Protein AF-A0A4Y2PS42-F1 (afdb_monomer_lite)

Organism: Araneus ventricosus (NCBI:txid182803)

Foldseek 3Di:
DPPVVVVVVVVVVVVVVVVVVVVVVPPPVVVVPPPVPPCVVVPDDPVRVVVVVVVVVVQVVLVHPVSDDDDPVNVVCVVCVVVVVVVVVVVVVVVVVVVVVVVVVVVVVD

Radius of gyration: 28.99 Å; chains: 1; bounding box: 48×62×71 Å

Structure (mmCIF, N/CA/C/O backbone):
data_AF-A0A4Y2PS42-F1
#
_entry.id   AF-A0A4Y2PS42-F1
#
loop_
_atom_site.group_PDB
_atom_site.id
_atom_site.type_symbol
_atom_site.label_atom_id
_atom_site.label_alt_id
_atom_site.label_comp_id
_atom_site.label_asym_id
_atom_site.label_entity_id
_atom_site.label_seq_id
_atom_site.pdbx_PDB_ins_code
_atom_site.Cartn_x
_atom_site.Cartn_y
_atom_site.Cartn_z
_atom_site.occupancy
_atom_site.B_iso_or_equiv
_atom_site.auth_seq_id
_atom_site.auth_comp_id
_atom_site.auth_asym_id
_atom_site.auth_atom_id
_atom_site.pdbx_PDB_model_num
ATOM 1 N N . MET A 1 1 ? -23.119 49.284 -53.444 1.00 50.03 1 MET A N 1
ATOM 2 C CA . MET A 1 1 ? -23.918 48.146 -52.937 1.00 50.03 1 MET A CA 1
ATOM 3 C C . MET A 1 1 ? -23.064 47.046 -52.270 1.00 50.03 1 MET A C 1
ATOM 5 O O . MET A 1 1 ? -23.568 45.949 -52.091 1.00 50.03 1 MET A O 1
ATOM 9 N N . ASP A 1 2 ? -21.837 47.314 -51.787 1.00 57.06 2 ASP A N 1
ATOM 10 C CA . ASP A 1 2 ? -20.934 46.225 -51.330 1.00 57.06 2 ASP A CA 1
ATOM 11 C C . ASP A 1 2 ? -20.705 46.105 -49.815 1.00 57.06 2 ASP A C 1
ATOM 13 O O . ASP A 1 2 ? -20.293 45.050 -49.332 1.00 57.06 2 ASP A O 1
ATOM 17 N N . TYR A 1 3 ? -20.988 47.144 -49.022 1.00 53.62 3 TYR A N 1
ATOM 18 C CA . TYR A 1 3 ? -20.707 47.107 -47.577 1.00 53.62 3 TYR A CA 1
ATOM 19 C C . TYR A 1 3 ? -21.620 46.142 -46.805 1.00 53.62 3 TYR A C 1
ATOM 21 O O . TYR A 1 3 ? -21.162 45.445 -45.901 1.00 53.62 3 TYR A O 1
ATOM 29 N N . CYS A 1 4 ? -22.896 46.047 -47.189 1.00 52.28 4 CYS A N 1
ATOM 30 C CA . CYS A 1 4 ? -23.860 45.162 -46.531 1.00 52.28 4 CYS A CA 1
ATOM 31 C C . CYS A 1 4 ? -23.549 43.673 -46.786 1.00 52.28 4 CYS A C 1
ATOM 33 O O . CYS A 1 4 ? -23.742 42.837 -45.904 1.00 52.28 4 CYS A O 1
ATOM 35 N N . GLN A 1 5 ? -22.999 43.337 -47.962 1.00 57.78 5 GLN A N 1
ATOM 36 C CA . GLN A 1 5 ? -22.614 41.960 -48.280 1.00 57.78 5 GLN A CA 1
ATOM 37 C C . GLN A 1 5 ? -21.332 41.515 -47.565 1.00 57.78 5 GLN A C 1
ATOM 39 O O . GLN A 1 5 ? -21.239 40.350 -47.182 1.00 57.78 5 GLN A O 1
ATOM 44 N N . ARG A 1 6 ? -20.364 42.419 -47.338 1.00 58.50 6 ARG A N 1
ATOM 45 C CA . ARG A 1 6 ? -19.165 42.103 -46.539 1.00 58.50 6 ARG A CA 1
ATOM 46 C C . ARG A 1 6 ? -19.505 41.817 -45.080 1.00 58.50 6 ARG A C 1
ATOM 48 O O . ARG A 1 6 ? -19.092 40.780 -44.573 1.00 58.50 6 ARG A O 1
ATOM 55 N N . LYS A 1 7 ? -20.351 42.649 -44.463 1.00 60.94 7 LYS A N 1
ATOM 56 C CA . LYS A 1 7 ? -20.778 42.459 -43.068 1.00 60.94 7 LYS A CA 1
ATOM 57 C C . LYS A 1 7 ? -21.500 41.119 -42.865 1.00 60.94 7 LYS A C 1
ATOM 59 O O . LYS A 1 7 ? -21.147 40.360 -41.974 1.00 60.94 7 LYS A O 1
ATOM 64 N N . LYS A 1 8 ? -22.399 40.746 -43.789 1.00 65.25 8 LYS A N 1
ATOM 65 C CA . LYS A 1 8 ? -23.046 39.418 -43.788 1.00 65.25 8 LYS A CA 1
ATOM 66 C C . LYS A 1 8 ? -22.053 38.252 -43.872 1.00 65.25 8 LYS A C 1
ATOM 68 O O . LYS A 1 8 ? -22.283 37.220 -43.250 1.00 65.25 8 LYS A O 1
ATOM 73 N N . LYS A 1 9 ? -20.971 38.385 -44.649 1.00 68.12 9 LYS A N 1
ATOM 74 C CA . LYS A 1 9 ? -19.928 37.347 -44.757 1.00 68.12 9 LYS A CA 1
ATOM 75 C C . LYS A 1 9 ? -19.078 37.260 -43.487 1.00 68.12 9 LYS A C 1
ATOM 77 O O . LYS A 1 9 ? -18.709 36.160 -43.088 1.00 68.12 9 LYS A O 1
ATOM 82 N N . GLU A 1 10 ? -18.796 38.390 -42.848 1.00 76.69 10 GLU A N 1
ATOM 83 C CA . GLU A 1 10 ? -18.068 38.461 -41.575 1.00 76.69 10 GLU A CA 1
ATOM 84 C C . GLU A 1 10 ? -18.871 37.834 -40.427 1.00 76.69 10 GLU A C 1
ATOM 86 O O . GLU A 1 10 ? -18.324 37.029 -39.671 1.00 76.69 10 GLU A O 1
ATOM 91 N N . ASP A 1 11 ? -20.174 38.114 -40.358 1.00 80.00 11 ASP A N 1
ATOM 92 C CA . ASP A 1 11 ? -21.085 37.523 -39.371 1.00 80.00 11 ASP A CA 1
ATOM 93 C C . ASP A 1 11 ? -21.190 36.001 -39.564 1.00 80.00 11 ASP A C 1
ATOM 95 O O . ASP A 1 11 ? -21.075 35.225 -38.613 1.00 80.00 11 ASP A O 1
ATOM 99 N N . LEU A 1 12 ? -21.313 35.547 -40.817 1.00 82.12 12 LEU A N 1
ATOM 100 C CA . LEU A 1 12 ? -21.327 34.119 -41.142 1.00 82.12 12 LEU A CA 1
ATOM 101 C C . LEU A 1 12 ? -20.007 33.437 -40.746 1.00 82.12 12 LEU A C 1
ATOM 103 O O . LEU A 1 12 ? -20.003 32.322 -40.227 1.00 82.12 12 LEU A O 1
ATOM 107 N N . TRP A 1 13 ? -18.878 34.121 -40.935 1.00 84.25 13 TRP A N 1
ATOM 108 C CA . TRP A 1 13 ? -17.560 33.619 -40.554 1.00 84.25 13 TRP A CA 1
ATOM 109 C C . TRP A 1 13 ? -17.381 33.509 -39.034 1.00 84.25 13 TRP A C 1
ATOM 111 O O . TRP A 1 13 ? -16.727 32.578 -38.558 1.00 84.25 13 TRP A O 1
ATOM 121 N N . GLN A 1 14 ? -17.989 34.408 -38.255 1.00 82.88 14 GLN A N 1
ATOM 122 C CA . GLN A 1 14 ? -18.019 34.292 -36.794 1.00 82.88 14 GLN A CA 1
ATOM 123 C C . GLN A 1 14 ? -18.816 33.067 -36.335 1.00 82.88 14 GLN A C 1
ATOM 125 O O . GLN A 1 14 ? -18.344 32.341 -35.460 1.00 82.88 14 GLN A O 1
ATOM 130 N N . VAL A 1 15 ? -19.964 32.784 -36.959 1.00 83.69 15 VAL A N 1
ATOM 131 C CA . VAL A 1 15 ? -20.766 31.585 -36.653 1.00 83.69 15 VAL A CA 1
ATOM 132 C C . VAL A 1 15 ? -19.986 30.307 -36.968 1.00 83.69 15 VAL A C 1
ATOM 134 O O . VAL A 1 15 ? -19.928 29.400 -36.140 1.00 83.69 15 VAL A O 1
ATOM 137 N N . VAL A 1 16 ? -19.311 30.253 -38.120 1.00 82.12 16 VAL A N 1
ATOM 138 C CA . VAL A 1 16 ? -18.474 29.106 -38.512 1.00 82.12 16 VAL A CA 1
ATOM 139 C C . VAL A 1 16 ? -17.333 28.882 -37.513 1.00 82.12 16 VAL A C 1
ATOM 141 O O . VAL A 1 16 ? -17.104 27.751 -37.081 1.00 82.12 16 VAL A O 1
ATOM 144 N N . LYS A 1 17 ? -16.654 29.952 -37.076 1.00 80.69 17 LYS A N 1
ATOM 145 C CA . LYS A 1 17 ? -15.645 29.868 -36.008 1.00 80.69 17 LYS A CA 1
ATOM 146 C C . LYS A 1 17 ? -16.243 29.327 -34.711 1.00 80.69 17 LYS A C 1
ATOM 148 O O . LYS A 1 17 ? -15.646 28.444 -34.104 1.00 80.69 17 LYS A O 1
ATOM 153 N N . LEU A 1 18 ? -17.421 29.806 -34.309 1.00 79.19 18 LEU A N 1
ATOM 154 C CA . LEU A 1 18 ? -18.091 29.353 -33.091 1.00 79.19 18 LEU A CA 1
ATOM 155 C C . LEU A 1 18 ? -18.439 27.854 -33.155 1.00 79.19 18 LEU A C 1
ATOM 157 O O . LEU A 1 18 ? -18.172 27.137 -32.194 1.00 79.19 18 LEU A O 1
ATOM 161 N N . CYS A 1 19 ? -18.931 27.357 -34.297 1.00 77.81 19 CYS A N 1
ATOM 162 C CA . CYS A 1 19 ? -19.202 25.931 -34.525 1.00 77.81 19 CYS A CA 1
ATOM 163 C C . CYS A 1 19 ? -17.943 25.052 -34.422 1.00 77.81 19 CYS A C 1
ATOM 165 O O . CYS A 1 19 ? -17.988 23.969 -33.828 1.00 77.81 19 CYS A O 1
ATOM 167 N N . PHE A 1 20 ? -16.809 25.513 -34.960 1.00 70.44 20 PHE A N 1
ATOM 168 C CA . PHE A 1 20 ? -15.547 24.774 -34.861 1.00 70.44 20 PHE A CA 1
ATOM 169 C C . PHE A 1 20 ? -14.987 24.761 -33.432 1.00 70.44 20 PHE A C 1
ATOM 171 O O . PHE A 1 20 ? -14.480 23.732 -32.987 1.00 70.44 20 PHE A O 1
ATOM 178 N N . ILE A 1 21 ? -15.133 25.855 -32.678 1.00 71.56 21 ILE A N 1
ATOM 179 C CA . ILE A 1 21 ? -14.685 25.926 -31.278 1.00 71.56 21 ILE A CA 1
ATOM 180 C C . ILE A 1 21 ? -15.578 25.057 -30.373 1.00 71.56 21 ILE A C 1
ATOM 182 O O . ILE A 1 21 ? -15.064 24.338 -29.515 1.00 71.56 21 ILE A O 1
ATOM 186 N N . PHE A 1 22 ? -16.898 25.045 -30.602 1.00 62.28 22 PHE A N 1
ATOM 187 C CA . PHE A 1 22 ? -17.836 24.192 -29.858 1.00 62.28 22 PHE A CA 1
ATOM 188 C C . PHE A 1 22 ? -17.536 22.697 -30.035 1.00 62.28 22 PHE A C 1
ATOM 190 O O . PHE A 1 22 ? -17.602 21.932 -29.073 1.00 62.28 22 PHE A O 1
ATOM 197 N N . SER A 1 23 ? -17.136 22.287 -31.242 1.00 61.53 23 SER A N 1
ATOM 198 C CA . SER A 1 23 ? -16.800 20.888 -31.544 1.00 61.53 23 SER A CA 1
ATOM 199 C C . SER A 1 23 ? -15.546 20.397 -30.801 1.00 61.53 23 SER A C 1
ATOM 201 O O . SER A 1 23 ? -15.432 19.211 -30.498 1.00 61.53 23 SER A O 1
ATOM 203 N N . HIS A 1 24 ? -14.627 21.300 -30.437 1.00 58.47 24 HIS A N 1
ATOM 204 C CA . HIS A 1 24 ? -13.440 20.969 -29.637 1.00 58.47 24 HIS A CA 1
ATOM 205 C C . HIS A 1 24 ? -13.681 21.008 -28.115 1.00 58.47 24 HIS A C 1
ATOM 207 O O . HIS A 1 24 ? -12.921 20.387 -27.367 1.00 58.47 24 HIS A O 1
ATOM 213 N N . GLY A 1 25 ? -14.737 21.687 -27.651 1.00 54.47 25 GLY A N 1
ATOM 214 C CA . GLY A 1 25 ? -15.032 21.891 -26.227 1.00 54.47 25 GLY A CA 1
ATOM 215 C C . GLY A 1 25 ? -15.512 20.644 -25.475 1.00 54.47 25 GLY A C 1
ATOM 216 O O . GLY A 1 25 ? -15.198 20.494 -24.298 1.00 54.47 25 GLY A O 1
ATOM 217 N N . ASN A 1 26 ? -16.192 19.708 -26.146 1.00 55.03 26 ASN A N 1
ATOM 218 C CA . ASN A 1 26 ? -16.726 18.500 -25.494 1.00 55.03 26 ASN A CA 1
ATOM 219 C C . ASN A 1 26 ? -15.768 17.296 -25.505 1.00 55.03 26 ASN A C 1
ATOM 221 O O . ASN A 1 26 ? -15.863 16.427 -24.646 1.00 55.03 26 ASN A O 1
ATOM 225 N N . ALA A 1 27 ? -14.786 17.245 -26.410 1.00 55.22 27 ALA A N 1
ATOM 226 C CA . ALA A 1 27 ? -13.899 16.080 -26.532 1.00 55.22 27 ALA A CA 1
ATOM 227 C C . ALA A 1 27 ? -12.764 16.031 -25.484 1.00 55.22 27 ALA A C 1
ATOM 229 O O . ALA A 1 27 ? -12.182 14.969 -25.241 1.00 55.22 27 ALA A O 1
ATOM 230 N N . SER A 1 28 ? -12.413 17.176 -24.885 1.00 50.84 28 SER A N 1
ATOM 231 C CA . SER A 1 28 ? -11.317 17.271 -23.907 1.00 50.84 28 SER A CA 1
ATOM 232 C C . SER A 1 28 ? -11.806 17.110 -22.463 1.00 50.84 28 SER A C 1
ATOM 234 O O . SER A 1 28 ? -11.162 16.440 -21.654 1.00 50.84 28 SER A O 1
ATOM 236 N N . VAL A 1 29 ? -12.984 17.655 -22.144 1.00 53.03 29 VAL A N 1
ATOM 237 C CA . VAL A 1 29 ? -13.519 17.655 -20.774 1.00 53.03 29 VAL A CA 1
ATOM 238 C C . VAL A 1 29 ? -13.997 16.252 -20.363 1.00 53.03 29 VAL A C 1
ATOM 240 O O . VAL A 1 29 ? -13.731 15.821 -19.241 1.00 53.03 29 VAL A O 1
ATOM 243 N N . GLU A 1 30 ? -14.561 15.458 -21.279 1.00 54.16 30 GLU A N 1
ATOM 244 C CA . GLU A 1 30 ? -14.959 14.071 -20.975 1.00 54.16 30 GLU A CA 1
ATOM 245 C C . GLU A 1 30 ? -13.771 13.115 -20.774 1.00 54.16 30 GLU A C 1
ATOM 247 O O . GLU A 1 30 ? -13.853 12.177 -19.976 1.00 54.16 30 GLU A O 1
ATOM 252 N N . ARG A 1 31 ? -12.620 13.375 -21.414 1.00 54.56 31 ARG A N 1
ATOM 253 C CA . ARG A 1 31 ? -11.393 12.593 -21.168 1.00 54.56 31 ARG A CA 1
ATOM 254 C C . ARG A 1 31 ? -10.810 12.828 -19.772 1.00 54.56 31 ARG A C 1
ATOM 256 O O . ARG A 1 31 ? -10.153 11.932 -19.249 1.00 54.56 31 ARG A O 1
ATOM 263 N N . GLY A 1 32 ? -11.038 14.003 -19.177 1.00 52.22 32 GLY A N 1
ATOM 264 C CA . GLY A 1 32 ? -10.529 14.367 -17.850 1.00 52.22 32 GLY A CA 1
ATOM 265 C C . GLY A 1 32 ? -11.427 13.942 -16.682 1.00 52.22 32 GLY A C 1
ATOM 266 O O . GLY A 1 32 ? -10.918 13.675 -15.595 1.00 52.22 32 GLY A O 1
ATOM 267 N N . PHE A 1 33 ? -12.745 13.839 -16.900 1.00 48.53 33 PHE A N 1
ATOM 268 C CA . PHE A 1 33 ? -13.714 13.458 -15.860 1.00 48.53 33 PHE A CA 1
ATOM 269 C C . PHE A 1 33 ? -14.120 11.985 -15.873 1.00 48.53 33 PHE A C 1
ATOM 271 O O . PHE A 1 33 ? -14.633 11.496 -14.864 1.00 48.53 33 PHE A O 1
ATOM 278 N N . SER A 1 34 ? -13.796 11.232 -16.928 1.00 53.56 34 SER A N 1
ATOM 279 C CA . SER A 1 34 ? -13.773 9.769 -16.854 1.00 53.56 34 SER A CA 1
ATOM 280 C C . SER A 1 34 ? -12.516 9.298 -16.111 1.00 53.56 34 SER A C 1
ATOM 282 O O . SER A 1 34 ? -11.688 8.532 -16.606 1.00 53.56 34 SER A O 1
ATOM 284 N N . VAL A 1 35 ? -12.373 9.740 -14.855 1.00 50.16 35 VAL A N 1
ATOM 285 C CA . VAL A 1 35 ? -11.755 8.885 -13.846 1.00 50.16 35 VAL A CA 1
ATOM 286 C C . VAL A 1 35 ? -12.634 7.658 -13.834 1.00 50.16 35 VAL A C 1
ATOM 288 O O . VAL A 1 35 ? -13.756 7.675 -13.333 1.00 50.16 35 VAL A O 1
ATOM 291 N N . ASN A 1 36 ? -12.132 6.629 -14.493 1.00 54.41 36 ASN A N 1
ATOM 292 C CA . ASN A 1 36 ? -12.816 5.386 -14.711 1.00 54.41 36 ASN A CA 1
ATOM 293 C C . ASN A 1 36 ? -13.107 4.728 -13.353 1.00 54.41 36 ASN A C 1
ATOM 295 O O . ASN A 1 36 ? -12.303 3.956 -12.823 1.00 54.41 36 ASN A O 1
ATOM 299 N N . LYS A 1 37 ? -14.237 5.108 -12.744 1.00 51.50 37 LYS A N 1
ATOM 300 C CA . LYS A 1 37 ? -14.682 4.638 -11.426 1.00 51.50 37 LYS A CA 1
ATOM 301 C C . LYS A 1 37 ? -14.862 3.117 -11.421 1.00 51.50 37 LYS A C 1
ATOM 303 O O . LYS A 1 37 ? -14.773 2.508 -10.360 1.00 51.50 37 LYS A O 1
ATOM 308 N N . THR A 1 38 ? -15.014 2.507 -12.594 1.00 50.66 38 THR A N 1
ATOM 309 C CA . THR A 1 38 ? -15.104 1.063 -12.821 1.00 50.66 38 THR A CA 1
ATOM 310 C C . THR A 1 38 ? -13.740 0.383 -13.048 1.00 50.66 38 THR A C 1
ATOM 312 O O . THR A 1 38 ? 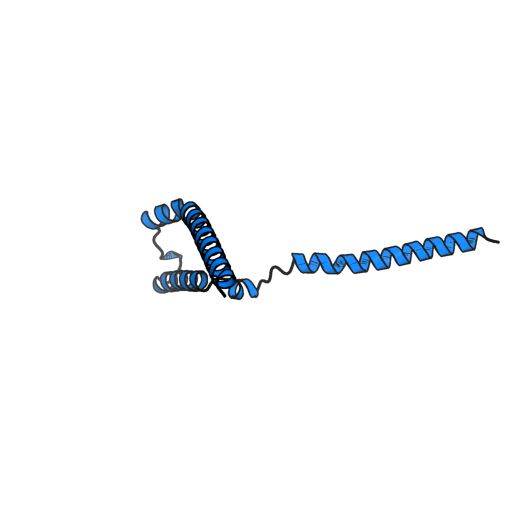-13.544 -0.732 -12.572 1.00 50.66 38 THR A O 1
ATOM 315 N N . MET A 1 39 ? -12.739 1.036 -13.659 1.00 52.44 39 MET A N 1
ATOM 316 C CA . MET A 1 39 ? -11.431 0.410 -13.963 1.00 52.44 39 MET A CA 1
ATOM 317 C C . MET A 1 39 ? -10.375 0.483 -12.857 1.00 52.44 39 MET A C 1
ATOM 319 O O . MET A 1 39 ? -9.291 -0.076 -13.033 1.00 52.44 39 MET A O 1
ATOM 323 N N . LEU A 1 40 ? -10.615 1.112 -11.702 1.00 52.19 40 LEU A N 1
ATOM 324 C CA . LEU A 1 40 ? -9.631 1.011 -10.610 1.00 52.19 40 LEU A CA 1
ATOM 325 C C . LEU A 1 40 ? -9.380 -0.454 -10.216 1.00 52.19 40 LEU A C 1
ATOM 327 O O . LEU A 1 40 ? -8.270 -0.793 -9.821 1.00 52.19 40 LEU A O 1
ATOM 331 N N . VAL A 1 41 ? -10.379 -1.332 -10.364 1.00 51.66 41 VAL A N 1
ATOM 332 C CA . VAL A 1 41 ? -10.239 -2.776 -10.122 1.00 51.66 41 VAL A CA 1
ATOM 333 C C . VAL A 1 41 ? -9.421 -3.465 -11.219 1.00 51.66 41 VAL A C 1
ATOM 335 O O . VAL A 1 41 ? -8.580 -4.300 -10.891 1.00 51.66 41 VAL A O 1
ATOM 338 N N . GLU A 1 42 ? -9.599 -3.080 -12.484 1.00 53.12 42 GLU A N 1
ATOM 339 C CA . GLU A 1 42 ? -8.895 -3.680 -13.630 1.00 53.12 42 GLU A CA 1
ATOM 340 C C . GLU A 1 42 ? -7.446 -3.193 -13.771 1.00 53.12 42 GLU A C 1
ATOM 342 O O . GLU A 1 42 ? -6.566 -3.955 -14.166 1.00 53.12 42 GLU A O 1
ATOM 347 N N . ASN A 1 43 ? -7.153 -1.952 -13.373 1.00 63.34 43 ASN A N 1
ATOM 348 C CA . ASN A 1 43 ? -5.814 -1.368 -13.487 1.00 63.34 43 ASN A CA 1
ATOM 349 C C . ASN A 1 43 ? -4.919 -1.649 -12.256 1.00 63.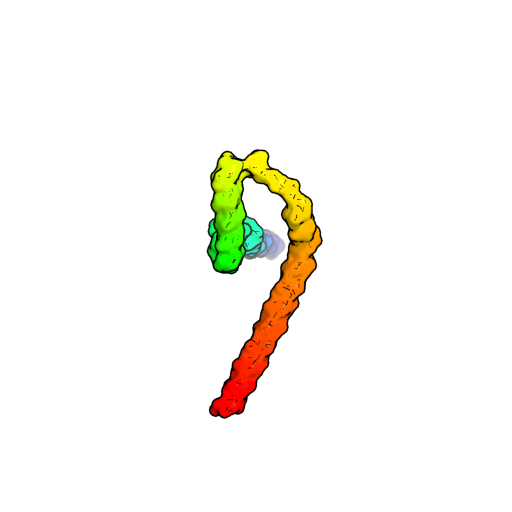34 43 ASN A C 1
ATOM 351 O O . ASN A 1 43 ? -3.750 -1.248 -12.191 1.00 63.34 43 ASN A O 1
ATOM 355 N N . LEU A 1 44 ? -5.449 -2.347 -11.244 1.00 69.94 44 LEU A N 1
ATOM 356 C CA . LEU A 1 44 ? -4.682 -2.793 -10.085 1.00 69.94 44 LEU A CA 1
ATOM 357 C C . LEU A 1 44 ? -3.869 -4.042 -10.432 1.00 69.94 44 LEU A C 1
ATOM 359 O O . LEU A 1 44 ? -4.384 -5.078 -10.844 1.00 69.94 44 LEU A O 1
ATOM 363 N N . LYS A 1 45 ? -2.565 -3.994 -10.150 1.00 83.06 45 LYS A N 1
ATOM 364 C CA . LYS A 1 45 ? -1.703 -5.180 -10.241 1.00 83.06 45 LYS A CA 1
ATOM 365 C C . LYS A 1 45 ? -2.261 -6.294 -9.349 1.00 83.06 45 LYS A C 1
ATOM 367 O O . LYS A 1 45 ? -2.622 -6.033 -8.202 1.00 83.06 45 LYS A O 1
ATOM 372 N N . LYS A 1 46 ? -2.188 -7.551 -9.807 1.00 86.62 46 LYS A N 1
ATOM 373 C CA . LYS A 1 46 ? -2.596 -8.758 -9.051 1.00 86.62 46 LYS A CA 1
ATOM 374 C C . LYS A 1 46 ? -2.145 -8.741 -7.582 1.00 86.62 46 LYS A C 1
ATOM 376 O O . LYS A 1 46 ? -2.924 -9.045 -6.687 1.00 86.62 46 LYS A O 1
ATOM 381 N N . ARG A 1 47 ? -0.899 -8.328 -7.316 1.00 86.31 47 ARG A N 1
ATOM 382 C CA . ARG A 1 47 ? -0.358 -8.208 -5.946 1.00 86.31 47 ARG A CA 1
ATOM 383 C C . ARG A 1 47 ? -1.131 -7.209 -5.080 1.00 86.31 47 ARG A C 1
ATOM 385 O O . ARG A 1 47 ? -1.370 -7.486 -3.911 1.00 86.31 47 ARG A O 1
ATOM 392 N N . SER A 1 48 ? -1.533 -6.072 -5.641 1.00 87.00 48 SER A N 1
ATOM 393 C CA . SER A 1 48 ? -2.327 -5.070 -4.929 1.00 87.00 48 SER A CA 1
ATOM 394 C C . SER A 1 48 ? -3.722 -5.599 -4.590 1.00 87.00 48 SER A C 1
ATOM 396 O O . SER A 1 48 ? -4.187 -5.391 -3.474 1.00 87.00 48 SER A O 1
ATOM 398 N N . LEU A 1 49 ? -4.352 -6.345 -5.505 1.00 88.94 49 LEU A N 1
ATOM 399 C CA . LEU A 1 49 ? -5.649 -6.988 -5.260 1.00 88.94 49 LEU A CA 1
ATOM 400 C C . LEU A 1 49 ? -5.571 -8.026 -4.133 1.00 88.94 49 LEU A C 1
ATOM 402 O O . LEU A 1 49 ? -6.397 -8.001 -3.223 1.00 88.94 49 LEU A O 1
ATOM 406 N N . ILE A 1 50 ? -4.547 -8.887 -4.151 1.00 91.31 50 ILE A N 1
ATOM 407 C CA . ILE A 1 50 ? -4.320 -9.891 -3.099 1.00 91.31 50 ILE A CA 1
ATOM 408 C C . ILE A 1 50 ? -4.134 -9.214 -1.737 1.00 91.31 50 ILE A C 1
ATOM 410 O O . ILE A 1 50 ? -4.747 -9.626 -0.756 1.00 91.31 50 ILE A O 1
ATOM 414 N N . ASN A 1 51 ? -3.320 -8.158 -1.669 1.00 91.12 51 ASN A N 1
ATOM 415 C CA . ASN A 1 51 ? -3.074 -7.446 -0.415 1.00 91.12 51 ASN A CA 1
ATOM 416 C C . ASN A 1 51 ? -4.335 -6.753 0.114 1.00 91.12 51 ASN A C 1
ATOM 418 O O . ASN A 1 51 ? -4.590 -6.801 1.314 1.00 91.12 51 ASN A O 1
ATOM 422 N N . ARG A 1 52 ? -5.147 -6.158 -0.772 1.00 90.94 52 ARG A N 1
ATOM 423 C CA . ARG A 1 52 ? -6.437 -5.564 -0.395 1.00 90.94 52 ARG A CA 1
ATOM 424 C C . ARG A 1 52 ? -7.386 -6.617 0.171 1.00 90.94 52 ARG A C 1
ATOM 426 O O . ARG A 1 52 ? -7.997 -6.378 1.205 1.00 90.94 52 ARG A O 1
ATOM 433 N N . ARG A 1 53 ? -7.474 -7.782 -0.477 1.00 94.12 53 ARG A N 1
ATOM 434 C CA . ARG A 1 53 ? -8.323 -8.887 -0.017 1.00 94.12 53 ARG A CA 1
ATOM 435 C C . ARG A 1 53 ? -7.878 -9.416 1.345 1.00 94.12 53 ARG A C 1
ATOM 437 O O . ARG A 1 53 ? -8.702 -9.515 2.235 1.00 94.12 53 ARG A O 1
ATOM 444 N N . ARG A 1 54 ? -6.573 -9.621 1.550 1.00 95.06 54 ARG A N 1
ATOM 445 C CA . ARG A 1 54 ? -6.021 -10.011 2.862 1.00 95.06 54 ARG A CA 1
ATOM 446 C C . ARG A 1 54 ? -6.376 -9.023 3.973 1.00 95.06 54 ARG A C 1
ATOM 448 O O . ARG A 1 54 ? -6.722 -9.451 5.066 1.00 95.06 54 ARG A O 1
ATOM 455 N N . ALA A 1 55 ? -6.280 -7.721 3.700 1.00 92.56 55 ALA A N 1
ATOM 456 C CA . ALA A 1 55 ? -6.653 -6.701 4.676 1.00 92.56 55 ALA A CA 1
ATOM 457 C C . ALA A 1 55 ? -8.154 -6.760 5.001 1.00 92.56 55 ALA A C 1
ATOM 459 O O . ALA A 1 55 ? -8.521 -6.761 6.171 1.00 92.56 55 ALA A O 1
ATOM 460 N N . TYR A 1 56 ? -9.003 -6.865 3.975 1.00 94.50 56 TYR A N 1
ATOM 461 C CA . TYR A 1 56 ? -10.451 -6.983 4.145 1.00 94.50 56 TYR A CA 1
ATOM 462 C C . TYR A 1 56 ? -10.846 -8.241 4.929 1.00 94.50 56 TYR A C 1
ATOM 464 O O . TYR A 1 56 ? -11.588 -8.137 5.898 1.00 94.50 56 TYR A O 1
ATOM 472 N N . ASP A 1 57 ? -10.318 -9.407 4.551 1.00 95.88 57 ASP A N 1
ATOM 473 C CA . ASP A 1 57 ? -10.621 -10.682 5.207 1.00 95.88 57 ASP A CA 1
ATOM 474 C C . ASP A 1 57 ? -10.179 -10.661 6.680 1.00 95.88 57 ASP A C 1
ATOM 476 O O . ASP A 1 57 ? -10.915 -11.119 7.551 1.00 95.88 57 ASP A O 1
ATOM 480 N N . GLY A 1 58 ? -9.022 -10.056 6.974 1.00 94.25 58 GLY A N 1
ATOM 481 C CA . GLY A 1 58 ? -8.551 -9.861 8.345 1.00 94.25 58 GLY A CA 1
ATOM 482 C C . GLY A 1 58 ? -9.492 -8.981 9.171 1.00 94.25 58 GLY A C 1
ATOM 483 O O . GLY A 1 58 ? -9.893 -9.376 10.260 1.00 94.25 58 GLY A O 1
ATOM 484 N N . ILE A 1 59 ? -9.909 -7.827 8.643 1.00 94.94 59 ILE A N 1
ATOM 485 C CA . ILE A 1 59 ? -10.863 -6.935 9.329 1.00 94.94 59 ILE A CA 1
ATOM 486 C C . ILE A 1 59 ? -12.211 -7.637 9.531 1.00 94.94 59 ILE A C 1
ATOM 488 O O . ILE A 1 59 ? -12.778 -7.602 10.619 1.00 94.94 59 ILE A O 1
ATOM 492 N N . LYS A 1 60 ? -12.704 -8.330 8.501 1.00 95.69 60 LYS A N 1
ATOM 493 C CA . LYS A 1 60 ? -13.967 -9.067 8.559 1.00 95.69 60 LYS A CA 1
ATOM 494 C C . LYS A 1 60 ? -13.933 -10.175 9.613 1.00 95.69 60 LYS A C 1
ATOM 496 O O . LYS A 1 60 ? -14.918 -10.358 10.317 1.00 95.69 60 LYS A O 1
ATOM 501 N N . SER A 1 61 ? -12.807 -10.878 9.752 1.00 94.75 61 SER A N 1
ATOM 502 C CA . SER A 1 61 ? -12.630 -11.916 10.779 1.00 94.75 61 SER A CA 1
ATOM 503 C C . SER A 1 61 ? -12.689 -11.377 12.212 1.00 94.75 61 SER A C 1
ATOM 505 O O . SER A 1 61 ? -13.073 -12.107 13.117 1.00 94.75 61 SER A O 1
ATOM 507 N N . LEU A 1 62 ? -12.368 -10.095 12.407 1.00 94.44 62 LEU A N 1
ATOM 508 C CA . LEU A 1 62 ? -12.447 -9.408 13.697 1.00 94.44 62 LEU A CA 1
ATOM 509 C C . LEU A 1 62 ? -13.846 -8.831 13.971 1.00 94.44 62 LEU A C 1
ATOM 511 O O . LEU A 1 62 ? -14.064 -8.218 15.008 1.00 94.44 62 LEU A O 1
ATOM 515 N N . GLY A 1 63 ? -14.803 -9.015 13.059 1.00 94.06 63 GLY A N 1
ATOM 516 C CA . GLY A 1 63 ? -16.179 -8.547 13.221 1.00 94.06 63 GLY A CA 1
ATOM 517 C C . GLY A 1 63 ? -16.401 -7.075 12.877 1.00 94.06 63 GLY A C 1
ATOM 518 O O . GLY A 1 63 ? -17.518 -6.606 13.034 1.00 94.06 63 GLY A O 1
ATOM 519 N N . GLY A 1 64 ? -15.385 -6.364 12.380 1.00 91.94 64 GLY A N 1
ATOM 520 C CA . GLY A 1 64 ? -15.504 -4.950 12.029 1.00 91.94 64 GLY A CA 1
ATOM 521 C C . GLY A 1 64 ? -14.198 -4.182 12.198 1.00 91.94 64 GLY A C 1
ATOM 522 O O . GLY A 1 64 ? -13.180 -4.733 12.616 1.00 91.94 64 GLY A O 1
ATOM 523 N N . VAL A 1 65 ? -14.212 -2.899 11.832 1.00 91.25 65 VAL A N 1
ATOM 524 C CA . VAL A 1 65 ? -13.029 -2.019 11.923 1.00 91.25 65 VAL A CA 1
ATOM 525 C C . VAL A 1 65 ? -12.802 -1.564 13.364 1.00 91.25 65 VAL A C 1
ATOM 527 O O . VAL A 1 65 ? -11.663 -1.406 13.792 1.00 91.25 65 VAL A O 1
ATOM 530 N N . GLU A 1 66 ? -13.880 -1.407 14.121 1.00 93.62 66 GLU A N 1
ATOM 531 C CA . GLU A 1 66 ? -13.908 -1.029 15.531 1.00 93.62 66 GLU A CA 1
ATOM 532 C C . GLU A 1 66 ? -13.165 -2.021 16.437 1.00 93.62 66 GLU A C 1
ATOM 534 O O . GLU A 1 66 ? -12.562 -1.617 17.428 1.00 93.62 66 GLU A O 1
ATOM 539 N N . ASN A 1 67 ? -13.117 -3.298 16.051 1.00 93.44 67 ASN A N 1
ATOM 540 C CA . ASN A 1 67 ? -12.448 -4.355 16.812 1.00 93.44 67 ASN A CA 1
ATOM 541 C C . ASN A 1 67 ? -10.956 -4.498 16.462 1.00 93.44 67 ASN A C 1
ATOM 543 O O . ASN A 1 67 ? -10.250 -5.342 17.020 1.00 93.44 67 ASN A O 1
ATOM 547 N N . VAL A 1 68 ? -10.445 -3.691 15.526 1.00 92.56 68 VAL A N 1
ATOM 548 C CA . VAL A 1 68 ? -9.041 -3.741 15.107 1.00 92.56 68 VAL A CA 1
ATOM 549 C C . VAL A 1 68 ? -8.184 -2.923 16.068 1.00 92.56 68 VAL A C 1
ATOM 551 O O . VAL A 1 68 ? -8.128 -1.696 15.999 1.00 92.56 68 VAL A O 1
ATOM 554 N N . SER A 1 69 ? -7.432 -3.606 16.932 1.00 93.19 69 SER A N 1
ATOM 555 C CA . SER A 1 69 ? -6.463 -2.939 17.804 1.00 93.19 69 SER A CA 1
ATOM 556 C C . SER A 1 69 ? -5.253 -2.418 17.014 1.00 93.19 69 SER A C 1
ATOM 558 O O . SER A 1 69 ? -4.568 -3.149 16.292 1.00 93.19 69 SER A O 1
ATOM 560 N N . ILE A 1 70 ? -4.957 -1.122 17.154 1.00 93.25 70 ILE A N 1
ATOM 561 C CA . ILE A 1 70 ? -3.805 -0.500 16.493 1.00 93.25 70 ILE A CA 1
ATOM 562 C C . ILE A 1 70 ? -2.540 -0.809 17.293 1.00 93.25 70 ILE A C 1
ATOM 564 O O . ILE A 1 70 ? -2.273 -0.230 18.345 1.00 93.25 70 ILE A O 1
ATOM 568 N N . THR A 1 71 ? -1.718 -1.716 16.771 1.00 95.19 71 THR A N 1
ATOM 569 C CA . THR A 1 71 ? -0.462 -2.106 17.425 1.00 95.19 71 THR A CA 1
ATOM 570 C C . THR A 1 71 ? 0.699 -1.175 17.058 1.00 95.19 71 THR A C 1
ATOM 572 O O . THR A 1 71 ? 0.789 -0.658 15.941 1.00 95.19 71 THR A O 1
ATOM 575 N N . LYS A 1 72 ? 1.688 -1.035 17.956 1.00 96.12 72 LYS A N 1
ATOM 576 C CA . LYS A 1 72 ? 2.931 -0.276 17.684 1.00 96.12 72 LYS A CA 1
ATOM 577 C C . LYS A 1 72 ? 3.654 -0.755 16.416 1.00 96.12 72 LYS A C 1
ATOM 579 O O . LYS A 1 72 ? 4.244 0.046 15.694 1.00 96.12 72 LYS A O 1
ATOM 584 N N . ARG A 1 73 ? 3.575 -2.054 16.102 1.00 94.62 73 ARG A N 1
ATOM 585 C CA . ARG A 1 73 ? 4.160 -2.635 14.882 1.00 94.62 73 ARG A CA 1
ATOM 586 C C . ARG A 1 73 ? 3.502 -2.099 13.613 1.00 94.62 73 ARG A C 1
ATOM 588 O O . ARG A 1 73 ? 4.211 -1.842 12.643 1.00 94.62 73 ARG A O 1
ATOM 595 N N . MET A 1 74 ? 2.184 -1.897 13.619 1.00 94.00 74 MET A N 1
ATOM 596 C CA . MET A 1 74 ? 1.468 -1.302 12.485 1.00 94.00 74 MET A CA 1
ATOM 597 C C . MET A 1 74 ? 1.924 0.138 12.253 1.00 94.00 74 MET A C 1
ATOM 599 O O . MET A 1 74 ? 2.234 0.500 11.120 1.00 94.00 74 MET A O 1
ATOM 603 N N . LEU A 1 75 ? 2.068 0.926 13.322 1.00 95.25 75 LEU A N 1
ATOM 604 C CA . LEU A 1 75 ? 2.561 2.305 13.238 1.00 95.25 75 LEU A CA 1
ATOM 605 C C . LEU A 1 75 ? 3.978 2.370 12.647 1.00 95.25 75 LEU A C 1
ATOM 607 O O . LEU A 1 75 ? 4.231 3.123 11.704 1.00 95.25 75 LEU A O 1
ATOM 611 N N . LEU A 1 76 ? 4.893 1.527 13.137 1.00 94.69 76 LEU A N 1
ATOM 612 C CA . LEU A 1 76 ? 6.255 1.421 12.599 1.00 94.69 76 LEU A CA 1
ATOM 613 C C . LEU A 1 76 ? 6.261 0.968 11.132 1.00 94.69 76 LEU A C 1
ATOM 615 O O . LEU A 1 76 ? 7.008 1.506 10.309 1.00 94.69 76 LEU A O 1
ATOM 619 N N . ALA A 1 77 ? 5.404 0.008 10.779 1.00 91.81 77 ALA A N 1
ATOM 620 C CA . ALA A 1 77 ? 5.260 -0.446 9.405 1.00 91.81 77 ALA A CA 1
ATOM 621 C C . ALA A 1 77 ? 4.796 0.700 8.495 1.00 91.81 77 ALA A C 1
ATOM 623 O O . ALA A 1 77 ? 5.412 0.916 7.450 1.00 91.81 77 ALA A O 1
ATOM 624 N N . VAL A 1 78 ? 3.778 1.467 8.885 1.00 93.69 78 VAL A N 1
ATOM 625 C CA . VAL A 1 78 ? 3.266 2.597 8.093 1.00 93.69 78 VAL A CA 1
ATOM 626 C C . VAL A 1 78 ? 4.327 3.686 7.930 1.00 93.69 78 VAL A C 1
ATOM 628 O O . VAL A 1 78 ? 4.549 4.143 6.809 1.00 93.69 78 VAL A O 1
ATOM 631 N N . ARG A 1 79 ? 5.067 4.024 8.994 1.00 95.12 79 ARG A N 1
ATOM 632 C CA . ARG A 1 79 ? 6.112 5.064 8.965 1.00 95.12 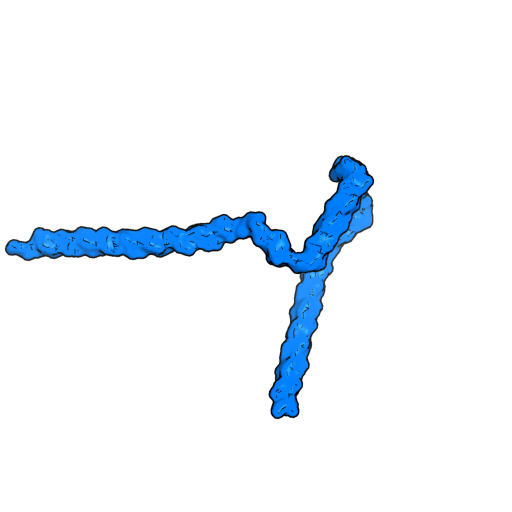79 ARG A CA 1
ATOM 633 C C . ARG A 1 79 ? 7.170 4.821 7.880 1.00 95.12 79 ARG A C 1
ATOM 635 O O . ARG A 1 79 ? 7.588 5.752 7.202 1.00 95.12 79 ARG A O 1
ATOM 642 N N . GLY A 1 80 ? 7.566 3.565 7.662 1.00 93.25 80 GLY A N 1
ATOM 643 C CA . GLY A 1 80 ? 8.531 3.191 6.617 1.00 93.25 80 GLY A CA 1
ATOM 644 C C . GLY A 1 80 ? 7.926 2.868 5.242 1.00 93.25 80 GLY A C 1
ATOM 645 O O . GLY A 1 80 ? 8.665 2.525 4.316 1.00 93.25 80 GLY A O 1
ATOM 646 N N . ALA A 1 81 ? 6.600 2.918 5.076 1.00 93.00 81 ALA A N 1
ATOM 647 C CA . ALA A 1 81 ? 5.932 2.407 3.876 1.00 93.00 81 ALA A CA 1
ATOM 648 C C . ALA A 1 81 ? 6.296 3.191 2.607 1.00 93.00 81 ALA A C 1
ATOM 650 O O . ALA A 1 81 ? 6.579 2.582 1.573 1.00 93.00 81 ALA A O 1
ATOM 651 N N . LYS A 1 82 ? 6.354 4.528 2.691 1.00 92.38 82 LYS A N 1
ATOM 652 C CA . LYS A 1 82 ? 6.715 5.397 1.558 1.00 92.38 82 LYS A CA 1
ATOM 653 C C . LYS A 1 82 ? 8.131 5.107 1.057 1.00 92.38 82 LYS A C 1
ATOM 655 O O . LYS A 1 82 ? 8.326 4.937 -0.144 1.00 92.38 82 LYS A O 1
ATOM 660 N N . HIS A 1 83 ? 9.090 4.985 1.975 1.00 94.88 83 HIS A N 1
ATOM 661 C CA . HIS A 1 83 ? 10.475 4.662 1.639 1.00 94.88 83 HIS A CA 1
ATOM 662 C C . HIS A 1 83 ? 10.584 3.288 0.961 1.00 94.88 83 HIS A C 1
ATOM 664 O O . HIS A 1 83 ? 11.147 3.180 -0.126 1.00 94.88 83 HIS A O 1
ATOM 670 N N . ARG A 1 84 ? 9.961 2.247 1.536 1.00 94.38 84 ARG A N 1
ATOM 671 C CA . ARG A 1 84 ? 9.951 0.899 0.935 1.00 94.38 84 ARG A CA 1
ATOM 672 C C . ARG A 1 84 ? 9.288 0.873 -0.440 1.00 94.38 84 ARG A C 1
ATOM 674 O O . ARG A 1 84 ? 9.740 0.143 -1.319 1.00 94.38 84 ARG A O 1
ATOM 681 N N . HIS A 1 85 ? 8.235 1.665 -0.641 1.00 91.06 85 HIS A N 1
ATOM 682 C CA . HIS A 1 85 ? 7.604 1.805 -1.948 1.00 91.06 85 HIS A CA 1
ATOM 683 C C . HIS A 1 85 ? 8.566 2.418 -2.970 1.00 91.06 85 HIS A C 1
ATOM 685 O O . HIS A 1 85 ? 8.746 1.844 -4.042 1.00 91.06 85 HIS A O 1
ATOM 691 N N . GLY A 1 86 ? 9.228 3.525 -2.615 1.00 95.12 86 GLY A N 1
ATOM 692 C CA . GLY A 1 86 ? 10.242 4.161 -3.457 1.00 95.12 86 GLY A CA 1
ATOM 693 C C . GLY A 1 86 ? 11.371 3.199 -3.828 1.00 95.12 86 GLY A C 1
ATOM 694 O O . GLY A 1 86 ? 11.626 2.980 -5.009 1.00 95.12 86 GLY A O 1
ATOM 695 N N . ALA A 1 87 ? 11.965 2.528 -2.838 1.00 96.00 87 ALA A N 1
ATOM 696 C CA . ALA A 1 87 ? 13.002 1.521 -3.066 1.00 96.00 87 ALA A CA 1
ATOM 697 C C . ALA A 1 87 ? 12.522 0.375 -3.980 1.00 96.00 87 ALA A C 1
ATOM 699 O O . ALA A 1 87 ? 13.259 -0.099 -4.843 1.00 96.00 87 ALA A O 1
ATOM 700 N N . GLY A 1 88 ? 11.264 -0.055 -3.837 1.00 93.88 88 GLY A N 1
ATOM 701 C CA . GLY A 1 88 ? 10.661 -1.068 -4.702 1.00 93.88 88 GLY A CA 1
ATOM 702 C C . GLY A 1 88 ? 10.481 -0.616 -6.156 1.00 93.88 88 GLY A C 1
ATOM 703 O O . GLY A 1 88 ? 10.634 -1.430 -7.066 1.00 93.88 88 GLY A O 1
ATOM 704 N N . LEU A 1 89 ? 10.175 0.664 -6.393 1.00 93.69 89 LEU A N 1
ATOM 705 C CA . LEU A 1 89 ? 10.091 1.225 -7.745 1.00 93.69 89 LEU A CA 1
ATOM 706 C C . LEU A 1 89 ? 11.465 1.287 -8.416 1.00 93.69 89 LEU A C 1
ATOM 708 O O . LEU A 1 89 ? 11.572 0.901 -9.579 1.00 93.69 89 LEU A O 1
ATOM 712 N N . VAL A 1 90 ? 12.498 1.700 -7.676 1.00 96.25 90 VAL A N 1
ATOM 713 C CA . VAL A 1 90 ? 13.887 1.744 -8.165 1.00 96.25 90 VAL A CA 1
ATOM 714 C C . VAL A 1 90 ? 14.345 0.350 -8.593 1.00 96.25 90 VAL A C 1
ATOM 716 O O . VAL A 1 90 ? 14.663 0.148 -9.761 1.00 96.25 90 VAL A O 1
ATOM 719 N N . ARG A 1 91 ? 14.220 -0.650 -7.710 1.00 95.38 91 ARG A N 1
ATOM 720 C CA . ARG A 1 91 ? 14.568 -2.048 -8.031 1.00 95.38 91 ARG A CA 1
ATOM 721 C C . ARG A 1 91 ? 13.801 -2.590 -9.234 1.00 95.38 91 ARG A C 1
ATOM 723 O O . ARG A 1 91 ? 14.331 -3.361 -10.030 1.00 95.38 91 ARG A O 1
ATOM 730 N N . LYS A 1 92 ? 12.522 -2.215 -9.373 1.00 92.62 92 LYS A N 1
ATOM 731 C CA . LYS A 1 92 ? 11.715 -2.629 -10.525 1.00 92.62 92 LYS A CA 1
ATOM 732 C C . LYS A 1 92 ? 12.266 -2.034 -11.822 1.00 92.62 92 LYS A C 1
ATOM 734 O O . LYS A 1 92 ? 12.279 -2.738 -12.827 1.00 92.62 92 LYS A O 1
ATOM 739 N N . LYS A 1 93 ? 12.683 -0.768 -11.806 1.00 94.69 93 LYS A N 1
ATOM 740 C CA . LYS A 1 93 ? 13.279 -0.104 -12.968 1.00 94.69 93 LYS A CA 1
ATOM 741 C C . LYS A 1 93 ? 14.587 -0.787 -13.370 1.00 94.69 93 LYS A C 1
ATOM 743 O O . LYS A 1 93 ? 14.685 -1.247 -14.498 1.00 94.69 93 LYS A O 1
ATOM 748 N N . GLU A 1 94 ? 15.497 -0.991 -12.420 1.00 95.75 94 GLU A N 1
ATOM 749 C CA . GLU A 1 94 ? 16.778 -1.680 -12.649 1.00 95.75 94 GLU A CA 1
ATOM 750 C C . GLU A 1 94 ? 16.595 -3.082 -13.252 1.00 95.75 94 GLU A C 1
ATOM 752 O O . GLU A 1 94 ? 17.281 -3.460 -14.200 1.00 95.75 94 GLU A O 1
ATOM 757 N N . TYR A 1 95 ? 15.626 -3.852 -12.745 1.00 94.50 95 TYR A N 1
ATOM 758 C CA . TYR A 1 95 ? 15.300 -5.171 -13.288 1.00 94.50 95 TYR A CA 1
ATOM 759 C C . TYR A 1 95 ? 14.816 -5.107 -14.745 1.00 94.50 95 TYR A C 1
ATOM 761 O O . TYR A 1 95 ? 15.196 -5.946 -15.564 1.00 94.50 95 TYR A O 1
ATOM 769 N N . LEU A 1 96 ? 13.960 -4.133 -15.072 1.00 93.88 96 LEU A N 1
ATOM 770 C CA . LEU A 1 96 ? 13.447 -3.955 -16.431 1.00 93.88 96 LEU A CA 1
ATOM 771 C C . LEU A 1 96 ? 14.553 -3.512 -17.391 1.00 93.88 96 LEU A C 1
ATOM 773 O O . LEU A 1 96 ? 14.636 -4.056 -18.491 1.00 93.88 96 LEU A O 1
ATOM 777 N N . ASP A 1 97 ? 15.419 -2.597 -16.957 1.00 93.81 97 ASP A N 1
ATOM 778 C CA . ASP A 1 97 ? 16.547 -2.102 -17.748 1.00 93.81 97 ASP A CA 1
ATOM 779 C C . ASP A 1 97 ? 17.538 -3.239 -18.046 1.00 93.81 97 ASP A C 1
ATOM 781 O O . ASP A 1 97 ? 17.925 -3.450 -19.200 1.00 93.81 97 ASP A O 1
ATOM 785 N N . LYS A 1 98 ? 17.863 -4.062 -17.036 1.00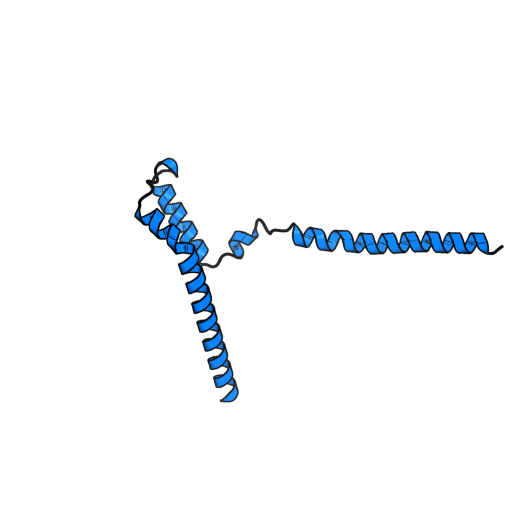 94.19 98 LYS A N 1
ATOM 786 C CA . LYS A 1 98 ? 18.700 -5.258 -17.210 1.00 94.19 98 LYS A CA 1
ATOM 787 C C . LYS A 1 98 ? 18.079 -6.237 -18.207 1.00 94.19 98 LYS A C 1
ATOM 789 O O . LYS A 1 98 ? 18.727 -6.604 -19.185 1.00 94.19 98 LYS A O 1
ATOM 794 N N . LYS A 1 99 ? 16.796 -6.574 -18.033 1.00 93.00 99 LYS A N 1
ATOM 795 C CA . LYS A 1 99 ? 16.066 -7.477 -18.937 1.00 93.00 99 LYS A CA 1
ATOM 796 C C . LYS A 1 99 ? 16.033 -6.957 -20.379 1.00 93.00 99 LYS A C 1
ATOM 798 O O . LYS A 1 99 ? 16.177 -7.740 -21.319 1.00 93.00 99 LYS A O 1
ATOM 803 N N . ALA A 1 100 ? 15.859 -5.650 -20.570 1.00 90.62 100 ALA A N 1
ATOM 804 C CA . ALA A 1 100 ? 15.882 -5.029 -21.890 1.00 90.62 100 ALA A CA 1
ATOM 805 C C . ALA A 1 100 ? 17.273 -5.130 -22.538 1.00 90.62 100 ALA A C 1
ATOM 807 O O . ALA A 1 100 ? 17.370 -5.461 -23.721 1.00 90.62 100 ALA A O 1
ATOM 808 N N . SER A 1 101 ? 18.341 -4.903 -21.766 1.00 88.75 101 SER A N 1
ATOM 809 C CA . SER A 1 101 ? 19.719 -5.046 -22.254 1.00 88.75 101 SER A CA 1
ATOM 810 C C . SER A 1 101 ? 20.059 -6.483 -22.660 1.00 88.75 101 SER A C 1
ATOM 812 O O . SER A 1 101 ? 20.622 -6.688 -23.734 1.00 88.75 101 SER A O 1
ATOM 814 N N . ASP A 1 102 ? 19.639 -7.477 -21.873 1.00 89.62 102 ASP A N 1
ATOM 815 C CA . ASP A 1 102 ? 19.863 -8.896 -22.167 1.00 89.62 102 ASP A CA 1
ATOM 816 C C . ASP A 1 102 ? 19.106 -9.318 -23.436 1.00 89.62 102 ASP A C 1
ATOM 818 O O . ASP A 1 102 ? 19.667 -9.953 -24.326 1.00 89.62 102 ASP A O 1
ATOM 822 N N . THR A 1 103 ? 17.859 -8.857 -23.586 1.00 88.69 103 THR A N 1
ATOM 823 C CA . THR A 1 103 ? 17.053 -9.104 -24.795 1.00 88.69 103 THR A CA 1
ATOM 824 C C . THR A 1 103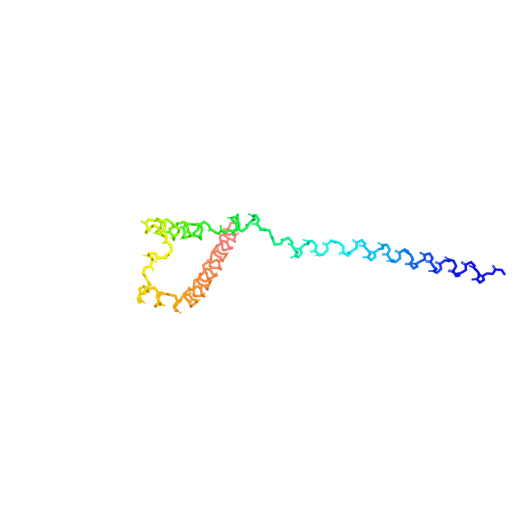 ? 17.676 -8.459 -26.039 1.00 88.69 103 THR A C 1
ATOM 826 O O . THR A 1 103 ? 17.608 -9.020 -27.131 1.00 88.69 103 THR A O 1
ATOM 829 N N . ARG A 1 104 ? 18.293 -7.276 -25.901 1.00 85.94 104 ARG A N 1
ATOM 830 C CA . ARG A 1 104 ? 18.980 -6.595 -27.009 1.00 85.94 104 ARG A CA 1
ATOM 831 C C . ARG A 1 104 ? 20.249 -7.346 -27.428 1.00 85.94 104 ARG A C 1
ATOM 833 O O . A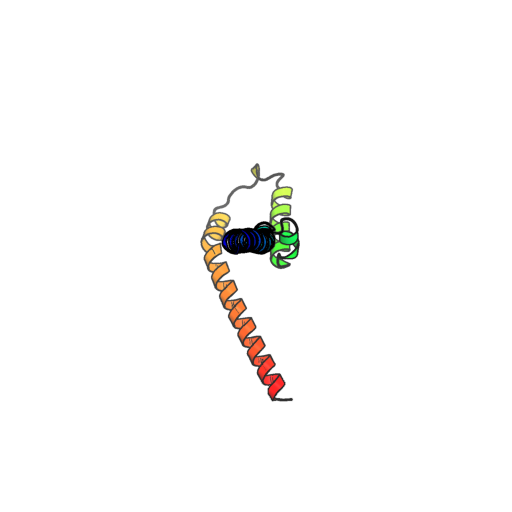RG A 1 104 ? 20.476 -7.490 -28.622 1.00 85.94 104 ARG A O 1
ATOM 840 N N . LYS A 1 105 ? 21.029 -7.864 -26.473 1.00 86.06 105 LYS A N 1
ATOM 841 C CA . LYS A 1 105 ? 22.222 -8.689 -26.746 1.00 86.06 105 LYS A CA 1
ATOM 842 C C . LYS A 1 105 ? 21.871 -9.998 -27.456 1.00 86.06 105 LYS A C 1
ATOM 844 O O . LYS A 1 105 ? 22.558 -10.369 -28.399 1.00 86.06 105 LYS A O 1
ATOM 849 N N . GLU A 1 106 ? 20.790 -10.656 -27.044 1.00 85.19 106 GLU A N 1
ATOM 850 C CA . GLU A 1 106 ? 20.320 -11.899 -27.671 1.00 85.19 106 GLU A CA 1
ATOM 851 C C . GLU A 1 106 ? 19.891 -11.691 -29.131 1.00 85.19 106 GLU A C 1
ATOM 853 O O . GLU A 1 106 ? 20.186 -12.514 -29.988 1.00 85.19 106 GLU A O 1
ATOM 858 N N . LYS A 1 107 ? 19.249 -10.557 -29.440 1.00 81.25 107 LYS A N 1
ATOM 859 C CA . LYS A 1 107 ? 18.874 -10.201 -30.818 1.00 81.25 107 LYS A CA 1
ATOM 860 C C . LYS A 1 107 ? 20.059 -9.863 -31.723 1.00 81.25 107 LYS A C 1
ATOM 862 O O . LYS A 1 107 ? 19.913 -9.982 -32.923 1.00 81.25 107 LYS A O 1
ATOM 867 N N . ILE A 1 108 ? 21.180 -9.399 -31.166 1.00 81.62 108 ILE A N 1
ATOM 868 C CA . ILE A 1 108 ? 22.405 -9.092 -31.931 1.00 81.62 108 ILE A CA 1
ATOM 869 C C . ILE A 1 108 ? 23.211 -10.370 -32.218 1.00 81.62 108 ILE A C 1
ATOM 871 O O . ILE A 1 108 ? 23.998 -10.407 -33.155 1.00 81.62 108 ILE A O 1
ATOM 875 N N . ARG A 1 109 ? 23.041 -11.415 -31.397 1.00 73.19 109 ARG A N 1
ATOM 876 C CA . ARG A 1 109 ? 23.705 -12.717 -31.567 1.00 73.19 109 ARG A CA 1
ATOM 877 C C . ARG A 1 109 ? 23.024 -13.646 -32.579 1.00 73.19 109 ARG A C 1
ATOM 879 O O . ARG A 1 109 ? 23.622 -14.664 -32.914 1.00 73.19 109 ARG A O 1
ATOM 886 N N . LYS A 1 110 ? 21.800 -13.334 -33.004 1.00 55.25 110 LYS A N 1
ATOM 887 C CA . LYS A 1 110 ? 21.050 -14.051 -34.045 1.00 55.25 110 LYS A CA 1
ATOM 888 C C . LYS A 1 110 ? 21.100 -13.268 -35.343 1.00 55.25 110 LYS A C 1
ATOM 890 O O . LYS A 1 110 ? 21.106 -13.935 -36.395 1.00 55.25 110 LYS A O 1
#

pLDDT: mean 79.74, std 16.76, range [48.53, 96.25]

Sequence (110 aa):
MDYCQRKKKEDLWQVVKLCFIFSHGNASVERGFSVNKTMLVENLKKRSLINRRRAYDGIKSLGGVENVSITKRMLLAVRGAKHRHGAGLVRKKEYLDKKASDTRKEKIRK

Secondary structure (DSSP, 8-state):
--HHHHHHHHHHHHHHHHHHHHHHHHHHHHHHH---TTTTTTSS-HHHHHHHHHHHHHHHHTTSSTT----HHHHHHHHTHHHHHHHHHHHHHHHHHHHHHHHHHHHH--